Protein AF-A0AAD5UBV1-F1 (afdb_monomer)

Solvent-accessible surface area (backbone atoms only — not comparable to full-atom values): 6079 Å² total; per-residue (Å²): 134,82,80,80,74,79,82,70,72,94,72,82,84,68,99,61,86,53,87,82,49,86,78,90,83,82,67,65,77,41,88,73,95,80,75,63,38,66,81,73,73,52,80,77,82,35,67,40,67,72,55,52,56,58,45,51,78,81,45,74,71,45,78,47,74,52,74,46,64,66,86,92,53,88,62,71,42,83,41,77,47,75,44,74,83,129

Radius of gyration: 15.53 Å; Cα contacts (8 Å, |Δi|>4): 69; chains: 1; bounding box: 28×34×46 Å

Foldseek 3Di:
DDPPPPPDDPDDDDPDDDPPPPDDFDADFDDDDDDDPVVVVRDDTDGDPVRLVVVVVGDDFDKDWDWDDDDPDPDIDTDIDGRDDD

Secondary structure (DSSP, 8-state):
---------SS-S-SS--TT---------B--SS--TTTTT----BPPHHHHHHHHTT--SEEEEEEE--TT-S--EEEEEEEPP-

Sequence (86 aa):
MTEIVDERPLIVGPEIVQNPYPIYLKGLVTKGFGRGSKDLGIPTANLPEVVAAEAQKVLKTGIYYGWASVGDDLQVYPMGTTKFLH

Structure (mmCIF, N/CA/C/O backbone):
data_AF-A0AAD5UBV1-F1
#
_entry.id   AF-A0AAD5UBV1-F1
#
loop_
_atom_site.group_PDB
_atom_site.id
_atom_site.type_symbol
_atom_site.label_atom_id
_atom_site.label_alt_id
_atom_site.label_comp_id
_atom_site.label_asym_id
_atom_site.label_entity_id
_atom_site.label_seq_id
_atom_site.pdbx_PDB_ins_code
_atom_site.Cartn_x
_atom_site.Cartn_y
_atom_site.Cartn_z
_atom_site.occupancy
_atom_site.B_iso_or_equiv
_atom_site.auth_seq_id
_atom_site.auth_comp_id
_atom_site.auth_asym_id
_atom_site.auth_atom_id
_atom_site.pdbx_PDB_model_num
ATOM 1 N N . MET A 1 1 ? 5.055 15.312 -36.859 1.00 45.91 1 MET A N 1
ATOM 2 C CA . MET A 1 1 ? 4.034 14.777 -35.940 1.00 45.91 1 MET A CA 1
ATOM 3 C C . MET A 1 1 ? 4.576 13.450 -35.453 1.00 45.91 1 MET A C 1
ATOM 5 O O . MET A 1 1 ? 4.505 12.474 -36.180 1.00 45.91 1 MET A O 1
ATOM 9 N N . THR A 1 2 ? 5.305 13.462 -34.342 1.00 48.28 2 THR A N 1
ATOM 10 C CA . THR A 1 2 ? 5.916 12.256 -33.773 1.00 48.28 2 THR A CA 1
ATOM 11 C C . THR A 1 2 ? 4.814 11.509 -33.038 1.00 48.28 2 THR A C 1
ATOM 13 O O . THR A 1 2 ? 4.249 12.047 -32.088 1.00 48.28 2 THR A O 1
ATOM 16 N N . GLU A 1 3 ? 4.453 10.321 -33.519 1.00 58.91 3 GLU A N 1
ATOM 17 C CA . GLU A 1 3 ? 3.583 9.421 -32.769 1.00 58.91 3 GLU A CA 1
ATOM 18 C C . GLU A 1 3 ? 4.286 9.091 -31.454 1.00 58.91 3 GLU A C 1
ATOM 20 O O . GLU A 1 3 ? 5.388 8.541 -31.444 1.00 58.91 3 GLU A O 1
ATOM 25 N N . ILE A 1 4 ? 3.689 9.499 -30.336 1.00 62.41 4 ILE A N 1
ATOM 26 C CA . ILE A 1 4 ? 4.128 9.029 -29.028 1.00 62.41 4 ILE A CA 1
ATOM 27 C C . ILE A 1 4 ? 3.652 7.585 -28.942 1.00 62.41 4 ILE A C 1
ATOM 29 O O . ILE A 1 4 ? 2.490 7.324 -28.637 1.00 62.41 4 ILE A O 1
ATOM 33 N N . VAL A 1 5 ? 4.537 6.654 -29.283 1.00 62.34 5 VAL A N 1
ATOM 34 C CA . VAL A 1 5 ? 4.317 5.237 -29.018 1.00 62.34 5 VAL A CA 1
ATOM 35 C C . VAL A 1 5 ? 4.464 5.075 -27.508 1.00 62.34 5 VAL A C 1
ATOM 37 O O . VAL A 1 5 ? 5.543 5.275 -26.954 1.00 62.34 5 VAL A O 1
ATOM 40 N N . ASP A 1 6 ? 3.358 4.822 -26.814 1.00 71.81 6 ASP A N 1
ATOM 41 C CA . ASP A 1 6 ? 3.380 4.529 -25.382 1.00 71.81 6 ASP A CA 1
ATOM 42 C C . ASP A 1 6 ? 3.975 3.123 -25.197 1.00 71.81 6 ASP A C 1
ATOM 44 O O . ASP A 1 6 ? 3.267 2.122 -25.241 1.00 71.81 6 ASP A O 1
ATOM 48 N N . GLU A 1 7 ? 5.302 3.039 -25.064 1.00 86.50 7 GLU A N 1
ATOM 49 C CA . GLU A 1 7 ? 6.068 1.786 -24.930 1.00 86.50 7 GLU A CA 1
ATOM 50 C C . GLU A 1 7 ? 5.875 1.085 -23.569 1.00 86.50 7 GLU A C 1
ATOM 52 O O . GLU A 1 7 ? 6.601 0.144 -23.233 1.00 86.50 7 GLU A O 1
ATOM 57 N N . ARG A 1 8 ? 4.925 1.528 -22.736 1.00 88.69 8 ARG A N 1
ATOM 58 C CA . ARG A 1 8 ? 4.703 0.910 -21.426 1.00 88.69 8 ARG A CA 1
ATOM 59 C C . ARG A 1 8 ? 4.128 -0.501 -21.594 1.00 88.69 8 ARG A C 1
ATOM 61 O O . ARG A 1 8 ? 3.094 -0.669 -22.243 1.00 88.69 8 ARG A O 1
ATOM 68 N N . PRO A 1 9 ? 4.747 -1.524 -20.982 1.00 91.56 9 PRO A N 1
ATOM 69 C CA . PRO A 1 9 ? 4.245 -2.885 -21.078 1.00 91.56 9 PRO A CA 1
ATOM 70 C C . PRO A 1 9 ? 2.875 -3.003 -20.399 1.00 91.56 9 PRO A C 1
ATOM 72 O O . PRO A 1 9 ? 2.644 -2.434 -19.332 1.00 91.56 9 PRO A O 1
ATOM 75 N N . LEU A 1 10 ? 1.977 -3.784 -21.004 1.00 91.88 10 LEU A N 1
ATOM 76 C CA . LEU A 1 10 ? 0.633 -4.036 -20.467 1.00 91.88 10 LEU A CA 1
ATOM 77 C C . LEU A 1 10 ? 0.644 -4.931 -19.218 1.00 91.88 10 LEU A C 1
ATOM 79 O O . LEU A 1 10 ? -0.296 -4.899 -18.428 1.00 91.88 10 LEU A O 1
ATOM 83 N N . ILE A 1 11 ? 1.693 -5.740 -19.051 1.00 93.31 11 ILE A N 1
ATOM 84 C CA . ILE A 1 11 ? 1.876 -6.685 -17.946 1.00 93.31 11 ILE A CA 1
ATOM 85 C C . ILE A 1 11 ? 3.291 -6.506 -17.400 1.00 93.31 11 ILE A C 1
ATOM 87 O O . ILE A 1 11 ? 4.245 -6.348 -18.162 1.00 93.31 11 ILE A O 1
ATOM 91 N N . VAL A 1 12 ? 3.422 -6.522 -16.076 1.00 94.75 12 VAL A N 1
ATOM 92 C CA . VAL A 1 12 ? 4.695 -6.363 -15.367 1.00 94.75 12 VAL A CA 1
ATOM 93 C C . VAL A 1 12 ? 4.852 -7.436 -14.294 1.00 94.75 12 VAL A C 1
ATOM 95 O O . VAL A 1 12 ? 3.866 -7.965 -13.786 1.00 94.75 12 VAL A O 1
ATOM 98 N N . GLY A 1 13 ? 6.101 -7.699 -13.913 1.00 93.19 13 GLY A N 1
ATOM 99 C CA . GLY A 1 13 ? 6.451 -8.682 -12.891 1.00 93.19 13 GLY A CA 1
ATOM 100 C C . GLY A 1 13 ? 6.661 -10.102 -13.443 1.00 93.19 13 GLY A C 1
ATOM 101 O O . GLY A 1 13 ? 6.324 -10.383 -14.591 1.00 93.19 13 GLY A O 1
ATOM 102 N N . PRO A 1 14 ? 7.287 -10.987 -12.651 1.00 95.75 14 PRO A N 1
ATOM 103 C CA . PRO A 1 14 ? 7.475 -12.398 -12.993 1.00 95.75 14 PRO A CA 1
ATOM 104 C C . PRO A 1 14 ? 6.175 -13.212 -12.845 1.00 95.75 14 PRO A C 1
ATOM 106 O O . PRO A 1 14 ? 5.311 -12.858 -12.048 1.00 95.75 14 PRO A O 1
ATOM 109 N N . GLU A 1 15 ? 6.090 -14.357 -13.533 1.00 95.94 15 GLU A N 1
ATOM 110 C CA . GLU A 1 15 ? 4.972 -15.323 -13.421 1.00 95.94 15 GLU A CA 1
ATOM 111 C C . GLU A 1 15 ? 4.771 -15.856 -11.993 1.00 95.94 15 GLU A C 1
ATOM 113 O O . GLU A 1 15 ? 3.658 -16.134 -11.554 1.00 95.94 15 GLU A O 1
ATOM 118 N N . ILE A 1 16 ? 5.870 -15.999 -11.249 1.00 96.50 16 ILE A N 1
ATOM 119 C CA . ILE A 1 16 ? 5.873 -16.467 -9.863 1.00 96.50 16 ILE A CA 1
ATOM 120 C C . ILE A 1 16 ? 6.289 -15.301 -8.980 1.00 96.50 16 ILE A C 1
ATOM 122 O O . ILE A 1 16 ? 7.318 -14.680 -9.237 1.00 96.50 16 ILE A O 1
ATOM 126 N N . VAL A 1 17 ? 5.519 -15.027 -7.926 1.00 95.25 17 VAL A N 1
ATOM 127 C CA . VAL A 1 17 ? 5.805 -13.956 -6.961 1.00 95.25 17 VAL A CA 1
ATOM 128 C C . VAL A 1 17 ? 7.209 -14.126 -6.366 1.00 95.25 17 VAL A C 1
ATOM 130 O O . VAL A 1 17 ? 7.581 -15.212 -5.925 1.00 95.25 17 VAL A O 1
ATOM 133 N N . GLN A 1 18 ? 7.982 -13.038 -6.348 1.00 96.19 18 GLN A N 1
ATOM 134 C CA . GLN A 1 18 ? 9.358 -13.009 -5.848 1.00 96.19 18 GLN A CA 1
ATOM 135 C C . GLN A 1 18 ? 9.513 -12.031 -4.681 1.00 96.19 18 GLN A C 1
ATOM 137 O O . GLN A 1 18 ? 8.801 -11.030 -4.591 1.00 96.19 18 GLN A O 1
ATOM 142 N N . ASN A 1 19 ? 10.504 -12.298 -3.826 1.00 94.00 19 ASN A N 1
ATOM 143 C CA . ASN A 1 19 ? 10.932 -11.417 -2.736 1.00 94.00 19 ASN A CA 1
ATOM 144 C C . ASN A 1 19 ? 11.156 -9.973 -3.258 1.00 94.00 19 ASN A C 1
ATOM 146 O O . ASN A 1 19 ? 11.831 -9.817 -4.278 1.00 94.00 19 ASN A O 1
ATOM 150 N N . PRO A 1 20 ? 10.631 -8.913 -2.607 1.00 93.69 20 PRO A N 1
ATOM 151 C CA . PRO A 1 20 ? 10.024 -8.868 -1.271 1.00 93.69 20 PRO A CA 1
ATOM 152 C C . PRO A 1 20 ? 8.516 -9.121 -1.204 1.00 93.69 20 PRO A C 1
ATOM 154 O O . PRO A 1 20 ? 7.919 -8.954 -0.145 1.00 93.69 20 PRO A O 1
ATOM 157 N N . TYR A 1 21 ? 7.879 -9.489 -2.312 1.00 95.38 21 TYR A N 1
ATOM 158 C CA . TYR A 1 21 ? 6.442 -9.728 -2.342 1.00 95.38 21 TYR A CA 1
ATOM 159 C C . TYR A 1 21 ? 6.104 -11.148 -1.855 1.00 95.38 21 TYR A C 1
ATOM 161 O O . TYR A 1 21 ? 6.894 -12.071 -2.076 1.00 95.38 21 TYR A O 1
ATOM 169 N N . PRO A 1 22 ? 4.924 -11.353 -1.238 1.00 95.56 22 PRO A N 1
ATOM 170 C CA . PRO A 1 22 ? 3.886 -10.359 -0.941 1.00 95.56 22 PRO A CA 1
ATOM 171 C C . PRO A 1 22 ?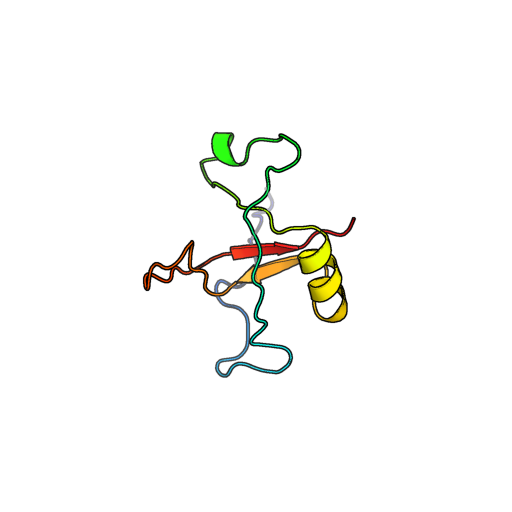 4.224 -9.458 0.258 1.00 95.56 22 PRO A C 1
ATOM 173 O O . PRO A 1 22 ? 4.822 -9.892 1.237 1.00 95.56 22 PRO A O 1
ATOM 176 N N . ILE A 1 23 ? 3.770 -8.203 0.197 1.00 94.75 23 ILE A N 1
ATOM 177 C CA . ILE A 1 23 ? 3.879 -7.241 1.302 1.00 94.75 23 ILE A CA 1
ATOM 178 C C . ILE A 1 23 ? 2.482 -6.992 1.857 1.00 94.75 23 ILE A C 1
ATOM 180 O O . ILE A 1 23 ? 1.583 -6.582 1.124 1.00 94.75 23 ILE A O 1
ATOM 184 N N . TYR A 1 24 ? 2.316 -7.216 3.158 1.00 94.00 24 TYR A N 1
ATOM 185 C CA . TYR A 1 24 ? 1.043 -7.034 3.846 1.00 94.00 24 TYR A CA 1
ATOM 186 C C 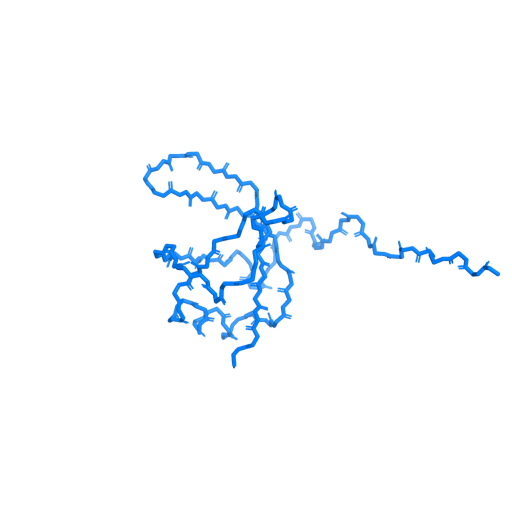. TYR A 1 24 ? 1.033 -5.722 4.624 1.00 94.00 24 TYR A C 1
ATOM 188 O O . TYR A 1 24 ? 1.876 -5.497 5.489 1.00 94.00 24 TYR A O 1
ATOM 196 N N . LEU A 1 25 ? 0.050 -4.871 4.330 1.00 94.00 25 LEU A N 1
ATOM 197 C CA . LEU A 1 25 ? -0.169 -3.593 5.001 1.00 94.00 25 LEU A CA 1
ATOM 198 C C . LEU A 1 25 ? -1.608 -3.540 5.519 1.00 94.00 25 LEU A C 1
ATOM 200 O O . LEU A 1 25 ? -2.540 -3.923 4.813 1.00 94.00 25 LEU A O 1
ATOM 204 N N . LYS A 1 26 ? -1.796 -3.039 6.742 1.00 94.25 26 LYS A N 1
ATOM 205 C CA . LYS A 1 26 ? -3.114 -2.809 7.348 1.00 94.25 26 LYS A CA 1
ATOM 206 C C . LYS A 1 26 ? -3.106 -1.477 8.083 1.00 94.25 26 LYS A C 1
ATOM 208 O O . LYS A 1 26 ? -2.168 -1.177 8.814 1.00 94.25 26 LYS A O 1
ATOM 213 N N . GLY A 1 27 ? -4.162 -0.692 7.916 1.00 93.94 27 GLY A N 1
ATOM 214 C CA . GLY A 1 27 ? -4.321 0.584 8.601 1.00 93.94 27 GLY A CA 1
ATOM 215 C C . GLY A 1 27 ? -5.718 1.157 8.410 1.00 93.94 27 GLY A C 1
ATOM 216 O O . GLY A 1 27 ? -6.431 0.775 7.484 1.00 93.94 27 GLY A O 1
ATOM 217 N N . LEU A 1 28 ? -6.109 2.069 9.300 1.00 94.69 28 LEU A N 1
ATOM 218 C CA . LEU A 1 28 ? -7.352 2.821 9.150 1.00 94.69 28 LEU A CA 1
ATOM 219 C C . LEU A 1 28 ? -7.237 3.772 7.958 1.00 94.69 28 LEU A C 1
A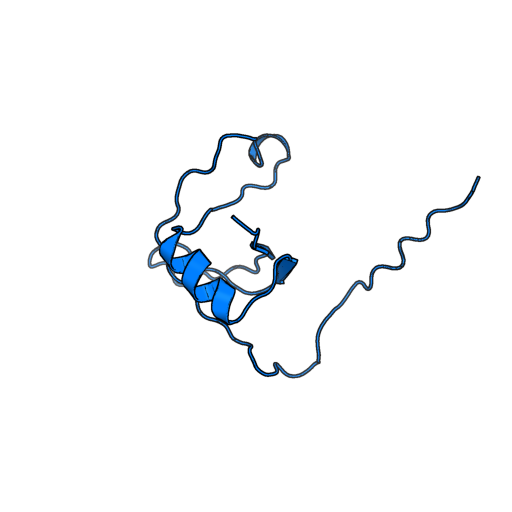TOM 221 O O . LEU A 1 28 ? -6.229 4.463 7.823 1.00 94.69 28 LEU A O 1
ATOM 225 N N . VAL A 1 29 ? -8.276 3.831 7.125 1.00 92.56 29 VAL A N 1
ATOM 226 C CA . VAL A 1 29 ? -8.322 4.775 6.005 1.00 92.56 29 VAL A CA 1
ATOM 227 C C . VAL A 1 29 ? -8.328 6.202 6.549 1.00 92.56 29 VAL A C 1
ATOM 229 O O . VAL A 1 29 ? -9.209 6.579 7.324 1.00 92.56 29 VAL A O 1
ATOM 232 N N . THR A 1 30 ? -7.356 7.007 6.128 1.00 90.81 30 THR A N 1
ATOM 233 C CA . THR A 1 30 ? -7.219 8.408 6.536 1.00 90.81 30 THR A CA 1
ATOM 234 C C . THR A 1 30 ? -7.608 9.363 5.408 1.00 90.81 30 THR A C 1
ATOM 236 O O . THR A 1 30 ? -7.554 9.048 4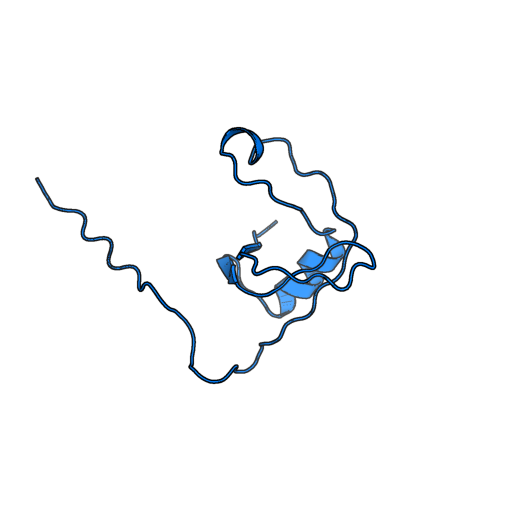.212 1.00 90.81 30 THR A O 1
ATOM 239 N N . LYS A 1 31 ? -8.031 10.573 5.788 1.00 85.38 31 LYS A N 1
ATOM 240 C CA . LYS A 1 31 ? -8.298 11.649 4.827 1.00 85.38 31 LYS A CA 1
ATOM 241 C C . LYS A 1 31 ? -6.977 12.151 4.243 1.00 85.38 31 LYS A C 1
ATOM 243 O O . LYS A 1 31 ? -6.013 12.338 4.974 1.00 85.38 31 LYS A O 1
ATOM 248 N N . GLY A 1 32 ? -6.957 12.372 2.931 1.00 80.44 32 GLY A N 1
ATOM 249 C CA . GLY A 1 32 ? -5.812 12.965 2.237 1.00 80.44 32 GLY A CA 1
ATOM 250 C C . GLY A 1 32 ? -5.826 14.494 2.260 1.00 80.44 32 GLY A C 1
ATOM 251 O O . GLY A 1 32 ? -6.751 15.118 2.777 1.00 80.44 32 GLY A O 1
ATOM 252 N N . PHE A 1 33 ? -4.829 15.096 1.615 1.00 74.62 33 PHE A N 1
ATOM 253 C CA . PHE A 1 33 ? -4.555 16.540 1.630 1.00 74.62 33 PHE A CA 1
ATOM 254 C C . PHE A 1 33 ? -5.417 17.395 0.673 1.00 74.62 33 PHE A C 1
ATOM 256 O O . PHE A 1 33 ? -5.061 18.526 0.360 1.00 74.62 33 PHE A O 1
ATOM 263 N N . GLY A 1 34 ? -6.562 16.887 0.205 1.00 64.12 34 GLY A N 1
ATOM 264 C CA . GLY A 1 34 ? -7.574 17.731 -0.447 1.00 64.12 34 GLY A CA 1
ATOM 265 C C . GLY A 1 34 ? -7.324 18.141 -1.907 1.00 64.12 34 GLY A C 1
ATOM 266 O O . GLY A 1 34 ? -7.797 19.196 -2.316 1.00 64.12 34 GLY A O 1
ATOM 267 N N . ARG A 1 35 ? -6.659 17.317 -2.730 1.00 62.50 35 ARG A N 1
ATOM 268 C CA . ARG A 1 35 ? -6.767 17.409 -4.204 1.00 62.50 35 ARG A CA 1
ATOM 269 C C . ARG A 1 35 ? -7.470 16.166 -4.744 1.00 62.50 35 ARG A C 1
ATOM 271 O O . ARG A 1 35 ? -7.032 15.045 -4.498 1.00 62.50 35 ARG A O 1
ATOM 278 N N . GLY A 1 36 ? -8.627 16.386 -5.365 1.00 54.62 36 GLY A N 1
ATOM 279 C CA . GLY A 1 36 ? -9.685 15.400 -5.546 1.00 54.62 36 GLY A CA 1
ATOM 280 C C . GLY A 1 36 ? -9.366 14.299 -6.550 1.00 54.62 36 GLY A C 1
ATOM 281 O O . GLY A 1 36 ? -9.573 14.451 -7.746 1.00 54.62 36 GLY A O 1
ATOM 282 N N . SER A 1 37 ? -9.010 13.123 -6.042 1.00 57.59 37 SER A N 1
ATOM 283 C CA . SER A 1 37 ? -9.165 11.867 -6.782 1.00 57.59 37 SER A CA 1
ATOM 284 C C . SER A 1 37 ? -10.653 11.547 -7.055 1.00 57.59 37 SER A C 1
ATOM 286 O O . SER A 1 37 ? -10.989 10.896 -8.043 1.00 57.59 37 SER A O 1
ATOM 288 N N . LYS A 1 38 ? -11.567 12.135 -6.261 1.00 55.50 38 LYS A N 1
ATOM 289 C CA . LYS A 1 38 ? -13.016 12.188 -6.531 1.00 55.50 38 LYS A CA 1
ATOM 290 C C . LYS A 1 38 ? -13.381 12.927 -7.822 1.00 55.50 38 LYS A C 1
ATOM 292 O O . LYS A 1 38 ? -14.280 12.467 -8.515 1.00 55.50 38 LYS A O 1
ATOM 297 N N . ASP A 1 39 ? -12.683 14.010 -8.162 1.00 60.47 39 ASP A N 1
ATOM 298 C CA . ASP A 1 39 ? -12.991 14.808 -9.361 1.00 60.47 39 ASP A CA 1
ATOM 299 C C . ASP A 1 39 ? -12.514 14.111 -10.647 1.00 60.47 39 ASP A C 1
ATOM 301 O O . ASP A 1 39 ? -13.028 14.368 -11.731 1.00 60.47 39 ASP A O 1
ATOM 305 N N . LEU A 1 40 ? -11.567 13.175 -10.510 1.00 68.44 40 LEU A N 1
ATOM 306 C CA . LEU A 1 40 ? -11.068 12.311 -11.584 1.00 68.44 40 LEU A CA 1
ATOM 307 C C . LEU A 1 40 ? -11.851 10.990 -11.714 1.00 68.44 40 LEU A C 1
ATOM 309 O O . LEU A 1 40 ? -11.55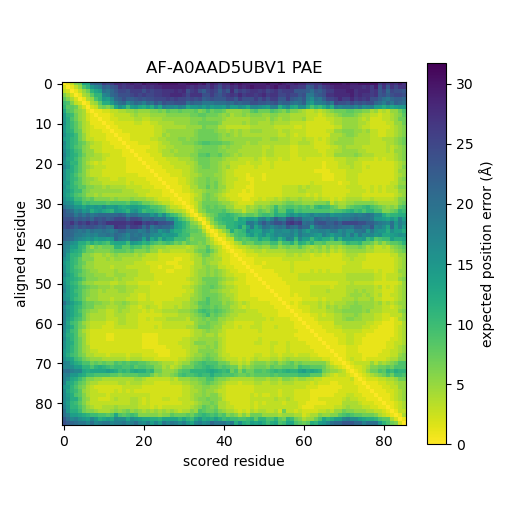2 10.195 -12.599 1.00 68.44 40 LEU A O 1
ATOM 313 N N . GLY A 1 41 ? -12.822 10.725 -10.830 1.00 79.06 41 GLY A N 1
ATOM 314 C CA . GLY A 1 41 ? -13.598 9.478 -10.817 1.00 79.06 41 GLY A CA 1
ATOM 315 C C . GLY A 1 41 ? -12.842 8.247 -10.296 1.00 79.06 41 GLY A C 1
ATOM 316 O O . GLY A 1 41 ? -13.359 7.137 -10.388 1.00 79.06 41 GLY A O 1
ATOM 317 N N . ILE A 1 42 ? -11.645 8.424 -9.727 1.00 83.44 42 ILE A N 1
ATOM 318 C CA . ILE A 1 42 ? -10.788 7.336 -9.233 1.00 83.44 42 ILE A CA 1
ATOM 319 C C . ILE A 1 42 ? -10.574 7.548 -7.730 1.00 83.44 42 ILE A C 1
ATOM 321 O O . ILE A 1 42 ? -9.597 8.182 -7.341 1.00 83.44 42 ILE A O 1
ATOM 325 N N . PRO A 1 43 ? -11.483 7.086 -6.852 1.00 84.50 43 PRO A N 1
ATOM 326 C CA . PRO A 1 43 ? -11.342 7.302 -5.417 1.00 84.50 43 PRO A CA 1
ATOM 327 C C . PRO A 1 43 ? -10.078 6.621 -4.878 1.00 84.50 43 PRO A C 1
ATOM 329 O O . PRO A 1 43 ? -9.821 5.451 -5.153 1.00 84.50 43 PRO A O 1
ATOM 332 N N . THR A 1 44 ? -9.307 7.346 -4.067 1.00 88.44 44 THR A N 1
ATOM 333 C CA . THR A 1 44 ? -8.100 6.829 -3.405 1.00 88.44 44 THR A CA 1
ATOM 334 C C . THR A 1 44 ? -8.268 6.827 -1.886 1.00 88.44 44 THR A C 1
ATOM 336 O O . THR A 1 44 ? -8.842 7.753 -1.309 1.00 88.44 44 THR A O 1
ATOM 339 N N . ALA A 1 45 ? -7.762 5.780 -1.232 1.00 90.69 45 ALA A N 1
ATOM 340 C CA . ALA A 1 45 ? -7.736 5.639 0.221 1.00 90.69 45 ALA A CA 1
ATOM 341 C C . ALA A 1 45 ? -6.295 5.781 0.721 1.00 90.69 45 ALA A C 1
ATOM 343 O O . ALA A 1 45 ? -5.393 5.132 0.194 1.00 90.69 45 ALA A O 1
ATOM 344 N N . ASN A 1 46 ? -6.073 6.617 1.736 1.00 91.75 46 ASN A N 1
ATOM 345 C CA . ASN A 1 46 ? -4.742 6.793 2.314 1.00 91.75 46 ASN A CA 1
ATOM 346 C C . ASN A 1 46 ? -4.568 5.889 3.532 1.00 91.75 46 ASN A C 1
ATOM 348 O O . ASN A 1 46 ? -5.506 5.693 4.307 1.00 91.75 46 ASN A O 1
ATOM 352 N N . LEU A 1 47 ? -3.358 5.361 3.700 1.00 92.44 47 LEU A N 1
ATOM 353 C CA . LEU A 1 47 ? -2.948 4.657 4.911 1.00 92.44 47 LEU A CA 1
ATOM 354 C C . LEU A 1 47 ? -2.330 5.642 5.920 1.00 92.44 47 LEU A C 1
ATOM 356 O O . LEU A 1 47 ? -1.841 6.702 5.519 1.00 92.44 47 LEU A O 1
ATOM 360 N N . PRO A 1 48 ? -2.317 5.309 7.224 1.00 92.50 48 PRO A N 1
ATOM 361 C CA . PRO A 1 48 ? -1.642 6.118 8.231 1.00 92.50 48 PRO A CA 1
ATOM 362 C C . PRO A 1 48 ? -0.142 6.247 7.941 1.00 92.50 48 PRO A C 1
ATOM 364 O O . PRO A 1 48 ? 0.486 5.298 7.468 1.00 92.50 48 PRO A O 1
ATOM 367 N N . GLU A 1 49 ? 0.447 7.389 8.296 1.00 90.12 49 GLU A N 1
ATOM 368 C CA . GLU A 1 49 ? 1.868 7.683 8.058 1.00 90.12 49 GLU A CA 1
ATOM 369 C C . GLU A 1 49 ? 2.799 6.613 8.643 1.00 90.12 49 GLU A C 1
ATOM 371 O 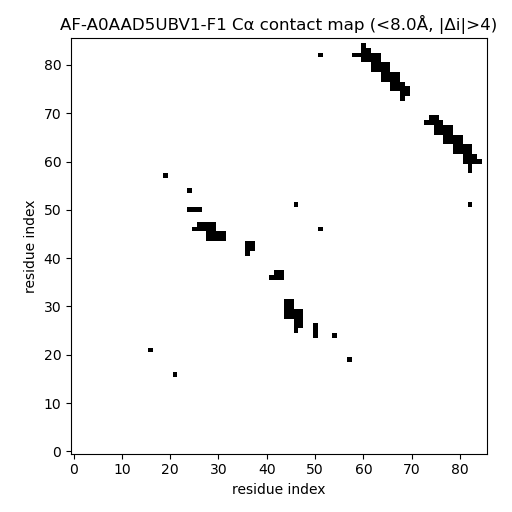O . GLU A 1 49 ? 3.739 6.187 7.981 1.00 90.12 49 GLU A O 1
ATOM 376 N N . VAL A 1 50 ? 2.477 6.089 9.830 1.00 91.62 50 VAL A N 1
ATOM 377 C CA . VAL A 1 50 ? 3.243 5.006 10.469 1.00 91.62 50 VAL A CA 1
ATOM 378 C C . VAL A 1 50 ? 3.309 3.740 9.606 1.00 91.62 50 VAL A C 1
ATOM 380 O O . VAL A 1 50 ? 4.356 3.109 9.518 1.00 91.62 50 VAL A O 1
ATOM 383 N N . VAL A 1 51 ? 2.224 3.392 8.905 1.00 92.44 51 VAL A N 1
ATOM 384 C CA . VAL A 1 51 ? 2.188 2.232 7.998 1.00 92.44 51 VAL A CA 1
ATOM 385 C C . VAL A 1 51 ? 3.000 2.528 6.737 1.00 92.44 51 VAL A C 1
ATOM 387 O O . VAL A 1 51 ? 3.729 1.666 6.247 1.00 92.44 51 VAL A O 1
ATOM 390 N N . ALA A 1 52 ? 2.912 3.758 6.225 1.00 88.06 52 ALA A N 1
ATOM 391 C CA . ALA A 1 52 ? 3.693 4.190 5.071 1.00 88.06 52 ALA A CA 1
ATOM 392 C C . ALA A 1 52 ? 5.205 4.210 5.365 1.00 88.06 52 ALA A C 1
ATOM 394 O O . ALA A 1 52 ? 5.992 3.821 4.503 1.00 88.06 52 ALA A O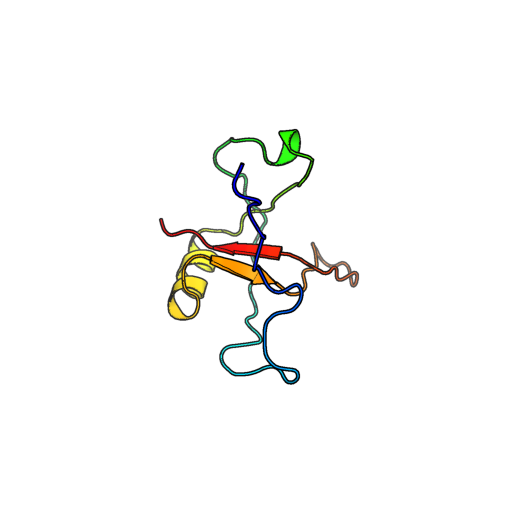 1
ATOM 395 N N . ALA A 1 53 ? 5.613 4.611 6.572 1.00 89.50 53 ALA A N 1
ATOM 396 C CA . ALA A 1 53 ? 7.005 4.607 7.020 1.00 89.50 53 ALA A CA 1
ATOM 397 C C . ALA A 1 53 ? 7.577 3.184 7.140 1.00 89.50 53 ALA A C 1
ATOM 399 O O . ALA A 1 53 ? 8.710 2.935 6.734 1.00 89.50 53 ALA A O 1
ATOM 400 N N . GLU A 1 54 ? 6.791 2.216 7.618 1.00 90.44 54 GLU A N 1
ATOM 401 C CA . GLU A 1 54 ? 7.204 0.807 7.593 1.00 90.44 54 GLU A CA 1
ATOM 402 C C . GLU A 1 54 ? 7.343 0.289 6.157 1.00 90.44 54 GLU A C 1
ATOM 404 O O . GLU A 1 54 ? 8.342 -0.348 5.817 1.00 90.44 54 GLU A O 1
ATOM 409 N N . ALA A 1 55 ? 6.401 0.639 5.276 1.00 89.56 55 ALA A N 1
ATOM 410 C CA . ALA A 1 55 ? 6.472 0.270 3.867 1.00 89.56 55 ALA A CA 1
ATOM 411 C C . ALA A 1 55 ? 7.722 0.846 3.171 1.00 89.56 55 ALA A C 1
ATOM 413 O O . ALA A 1 55 ? 8.302 0.173 2.323 1.00 89.56 55 ALA A O 1
ATOM 414 N N . GLN A 1 56 ? 8.190 2.045 3.548 1.00 89.00 56 GLN A N 1
ATOM 415 C CA . GLN A 1 56 ? 9.403 2.671 2.995 1.00 89.00 56 GLN A CA 1
ATOM 416 C C . GLN A 1 56 ? 10.679 1.846 3.191 1.00 89.00 56 GLN A C 1
ATOM 418 O O . GLN A 1 56 ? 11.609 1.977 2.397 1.00 89.00 56 GLN A O 1
ATOM 423 N N . LYS A 1 57 ? 10.733 0.986 4.215 1.00 90.12 57 LYS A N 1
ATOM 424 C CA . LYS A 1 57 ? 11.897 0.123 4.470 1.00 90.12 57 LYS A CA 1
ATOM 425 C C . LYS A 1 57 ? 12.088 -0.938 3.383 1.00 90.12 57 LYS A C 1
ATOM 427 O O . LYS A 1 57 ? 13.184 -1.468 3.235 1.00 90.12 57 LYS A O 1
ATOM 432 N N . VAL A 1 58 ? 11.026 -1.245 2.636 1.00 90.75 58 VAL A N 1
ATOM 433 C CA . VAL A 1 58 ? 10.988 -2.327 1.641 1.00 90.75 58 VAL A CA 1
ATOM 434 C C . VAL A 1 58 ? 10.623 -1.807 0.246 1.00 90.75 58 VAL A C 1
ATOM 436 O O . VAL A 1 58 ? 11.104 -2.328 -0.759 1.00 90.75 58 VAL A O 1
ATOM 439 N N . LEU A 1 59 ? 9.798 -0.759 0.166 1.00 91.75 59 LEU A N 1
ATOM 440 C CA . LEU A 1 59 ? 9.255 -0.207 -1.071 1.00 91.75 59 LEU A CA 1
ATOM 441 C C . LEU A 1 59 ? 9.845 1.162 -1.413 1.00 91.75 59 LEU A C 1
ATOM 443 O O . LEU A 1 59 ? 9.850 2.103 -0.615 1.00 91.75 59 LEU A O 1
ATOM 447 N N . LYS A 1 60 ? 10.262 1.293 -2.674 1.00 92.62 60 LYS A N 1
ATOM 448 C CA . LYS A 1 60 ? 10.620 2.576 -3.284 1.00 92.62 60 LYS A CA 1
ATOM 449 C C . LYS A 1 60 ? 9.358 3.387 -3.603 1.00 92.62 60 LYS A C 1
ATOM 451 O O . LYS A 1 60 ? 8.238 2.894 -3.566 1.00 92.62 60 LYS A O 1
ATOM 456 N N . THR A 1 61 ? 9.529 4.669 -3.898 1.00 93.38 61 THR A N 1
ATOM 457 C CA . THR A 1 61 ? 8.439 5.503 -4.433 1.00 93.38 61 THR A CA 1
ATOM 458 C C . THR A 1 61 ? 8.014 4.996 -5.804 1.00 93.38 61 THR A C 1
ATOM 460 O O . THR A 1 61 ? 8.872 4.719 -6.639 1.00 93.38 61 THR A O 1
ATOM 463 N N . GLY A 1 62 ? 6.707 4.875 -6.030 1.00 93.81 62 GLY A N 1
ATOM 464 C CA . GLY A 1 62 ? 6.177 4.322 -7.272 1.00 93.81 62 GLY A CA 1
ATOM 465 C C . GLY A 1 62 ? 4.729 3.851 -7.179 1.00 93.81 62 GLY A C 1
ATOM 466 O O . GLY A 1 62 ? 4.048 4.059 -6.172 1.00 93.81 62 GLY A O 1
ATOM 467 N N . ILE A 1 63 ? 4.280 3.219 -8.264 1.00 93.75 63 ILE A N 1
ATOM 468 C CA . ILE A 1 63 ? 2.966 2.585 -8.392 1.00 93.75 63 ILE A CA 1
ATOM 469 C C . ILE A 1 63 ? 3.154 1.074 -8.264 1.00 93.75 63 ILE A C 1
ATOM 471 O O . ILE A 1 63 ? 4.031 0.497 -8.903 1.00 93.75 63 ILE A O 1
ATOM 475 N N . TYR A 1 64 ? 2.315 0.449 -7.451 1.00 95.19 64 TYR A N 1
ATOM 476 C CA . TYR A 1 64 ? 2.290 -0.983 -7.199 1.00 95.19 64 TYR A CA 1
ATOM 477 C C . TYR A 1 64 ? 0.877 -1.520 -7.410 1.00 95.19 64 TYR A C 1
ATOM 479 O O . TYR A 1 64 ? -0.093 -0.762 -7.432 1.00 95.19 64 TYR A O 1
ATOM 487 N N . TYR A 1 65 ? 0.760 -2.835 -7.540 1.00 96.44 65 TYR A N 1
ATOM 488 C CA . TYR A 1 65 ? -0.509 -3.534 -7.691 1.00 96.44 65 TYR A CA 1
ATOM 489 C C . TYR A 1 65 ? -0.609 -4.667 -6.674 1.00 96.44 65 TYR A C 1
ATOM 491 O O . TYR A 1 65 ? 0.396 -5.151 -6.151 1.00 96.44 65 TYR A O 1
ATOM 499 N N . GLY A 1 66 ? -1.834 -5.082 -6.388 1.00 96.12 66 GLY A N 1
ATOM 500 C CA . GLY A 1 66 ? -2.103 -6.186 -5.488 1.00 96.12 66 GLY A CA 1
ATOM 501 C C . GLY A 1 66 ? -3.586 -6.302 -5.190 1.00 96.12 66 GLY A C 1
ATOM 502 O O . GLY A 1 66 ? -4.431 -6.038 -6.045 1.00 96.12 66 GLY A O 1
ATOM 503 N N . TRP A 1 67 ? -3.881 -6.684 -3.955 1.00 96.31 67 TRP A N 1
ATOM 504 C CA . TRP A 1 67 ? -5.230 -6.945 -3.477 1.00 96.31 67 TRP A CA 1
ATOM 505 C C . TRP A 1 67 ? -5.520 -6.125 -2.224 1.00 96.31 67 TRP A C 1
ATOM 507 O O . TRP A 1 67 ? -4.614 -5.850 -1.436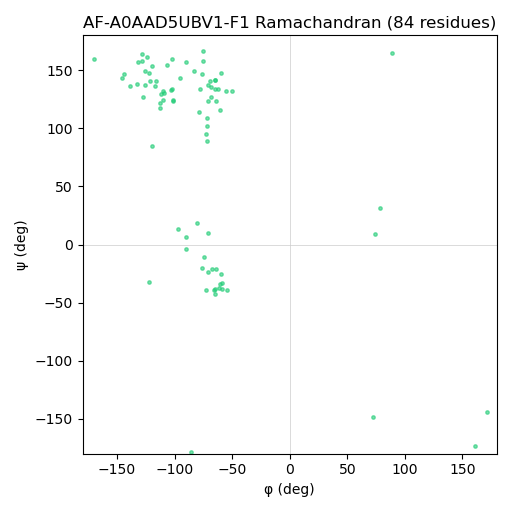 1.00 96.31 67 TRP A O 1
ATOM 517 N N . ALA A 1 68 ? -6.782 -5.755 -2.031 1.00 95.94 68 ALA A N 1
ATOM 518 C CA . ALA A 1 68 ? -7.244 -5.074 -0.830 1.00 95.94 68 ALA A CA 1
ATOM 519 C C . ALA A 1 68 ? -8.653 -5.528 -0.437 1.00 95.94 68 ALA A C 1
ATOM 521 O O . ALA A 1 68 ? -9.492 -5.795 -1.296 1.00 95.94 68 ALA A O 1
ATOM 522 N N . SER A 1 69 ? -8.919 -5.553 0.864 1.00 95.62 69 SER A N 1
ATOM 523 C CA . SER A 1 69 ? -10.262 -5.617 1.444 1.00 95.62 69 SER A CA 1
ATOM 524 C C . SER A 1 69 ? -10.462 -4.437 2.393 1.00 95.62 69 SER A C 1
ATOM 526 O O . SER A 1 69 ? -9.498 -3.787 2.815 1.00 95.62 69 SER A O 1
ATOM 528 N N . VAL A 1 70 ? -11.719 -4.123 2.702 1.00 93.12 70 VAL A N 1
ATOM 529 C CA . VAL A 1 70 ? -12.084 -3.001 3.572 1.00 93.12 70 VAL A CA 1
ATOM 530 C C . VAL A 1 70 ? -12.999 -3.504 4.682 1.00 93.12 70 VAL A C 1
ATOM 532 O O . VAL A 1 70 ? -14.027 -4.116 4.415 1.00 93.12 70 VAL A O 1
ATOM 535 N N . GLY A 1 71 ? -12.637 -3.208 5.932 1.00 90.12 71 GLY A N 1
ATOM 536 C CA . GLY A 1 71 ? -13.374 -3.683 7.104 1.00 90.12 71 GLY A CA 1
ATOM 537 C C . GLY A 1 71 ? -13.179 -5.179 7.347 1.00 90.12 71 GLY A C 1
ATOM 538 O O . GLY A 1 71 ? -12.115 -5.723 7.051 1.00 90.12 71 GLY A O 1
ATOM 539 N N . ASP A 1 72 ? -14.210 -5.814 7.897 1.00 87.50 72 ASP A N 1
ATOM 540 C CA . ASP A 1 72 ? -14.233 -7.252 8.197 1.00 87.50 72 ASP A CA 1
ATOM 541 C C . ASP A 1 72 ? -14.929 -8.071 7.094 1.00 87.50 72 ASP A C 1
ATOM 543 O O . ASP A 1 72 ? -15.268 -9.237 7.295 1.00 87.50 72 ASP A O 1
ATOM 547 N N . ASP A 1 73 ? -15.162 -7.462 5.928 1.00 85.69 73 ASP A N 1
ATOM 548 C CA . ASP A 1 73 ? -15.715 -8.161 4.774 1.00 85.69 73 ASP A CA 1
ATOM 549 C C . ASP A 1 73 ? -14.690 -9.164 4.213 1.00 85.69 73 ASP A C 1
ATOM 551 O O . ASP A 1 73 ? -13.488 -8.893 4.129 1.00 85.69 73 ASP A O 1
ATOM 555 N N . LEU A 1 74 ? -15.185 -10.330 3.801 1.00 88.81 74 LEU A N 1
ATOM 556 C CA . LEU A 1 74 ? -14.413 -11.345 3.090 1.00 88.81 74 LEU A CA 1
ATOM 557 C C . LEU A 1 74 ? -14.162 -10.952 1.629 1.00 88.81 74 LEU A C 1
ATOM 559 O O . LEU A 1 74 ? -13.375 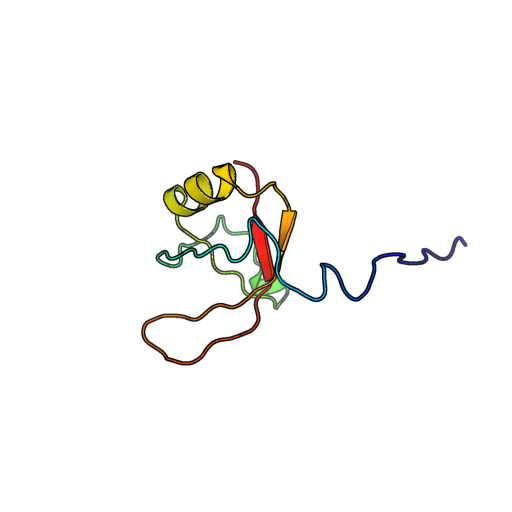-11.608 0.945 1.00 88.81 74 LEU A O 1
ATOM 563 N N . GLN A 1 75 ? -14.826 -9.906 1.134 1.00 95.69 75 GLN A N 1
ATOM 564 C CA . GLN A 1 75 ? -14.658 -9.435 -0.227 1.00 95.69 75 GLN A CA 1
ATOM 565 C C . GLN A 1 75 ? -13.297 -8.755 -0.436 1.00 95.69 75 GLN A C 1
ATOM 567 O O . GLN A 1 75 ? -12.934 -7.778 0.224 1.00 95.69 75 GLN A O 1
ATOM 572 N N . VAL A 1 76 ? -12.551 -9.273 -1.413 1.00 95.56 76 VAL A N 1
ATOM 573 C CA . VAL A 1 76 ? -11.226 -8.791 -1.813 1.00 95.56 76 VAL A CA 1
ATOM 574 C C . VAL A 1 76 ? -11.288 -8.285 -3.253 1.00 95.56 76 VAL A C 1
ATOM 576 O O . VAL A 1 76 ? -11.871 -8.932 -4.123 1.00 95.56 76 VAL A O 1
ATOM 579 N N . TYR A 1 77 ? -10.663 -7.139 -3.512 1.00 95.88 77 TYR A N 1
ATOM 580 C CA . TYR A 1 77 ? -10.645 -6.478 -4.815 1.00 95.88 77 TYR A CA 1
ATOM 581 C C . TYR A 1 77 ? -9.213 -6.283 -5.326 1.00 95.88 77 TYR A C 1
ATOM 583 O O . TYR A 1 77 ? -8.307 -6.049 -4.516 1.00 95.88 77 TYR A O 1
ATOM 591 N N . PRO A 1 78 ? -8.985 -6.338 -6.652 1.00 96.50 78 PRO A N 1
ATOM 592 C CA . PRO A 1 78 ? -7.721 -5.906 -7.231 1.00 96.50 78 PRO A CA 1
ATOM 593 C C . PRO A 1 78 ? -7.548 -4.400 -7.012 1.00 96.50 78 PRO A C 1
ATOM 595 O O . PRO A 1 78 ? -8.508 -3.631 -7.079 1.00 96.50 78 PRO A O 1
ATOM 598 N N . MET A 1 79 ? -6.323 -3.969 -6.732 1.00 95.69 79 MET A N 1
ATOM 599 C CA . MET A 1 79 ? -6.040 -2.597 -6.326 1.00 95.69 79 MET A CA 1
ATOM 600 C C . MET A 1 79 ? -4.685 -2.130 -6.863 1.00 95.69 79 MET A C 1
ATOM 602 O O . MET A 1 79 ? -3.724 -2.898 -6.915 1.00 95.69 79 MET A O 1
ATOM 606 N N . GLY A 1 80 ? -4.620 -0.855 -7.251 1.00 93.25 80 GLY A N 1
ATOM 607 C CA . GLY A 1 80 ? -3.371 -0.135 -7.488 1.00 93.25 80 GLY A CA 1
ATOM 608 C C . GLY A 1 80 ? -3.059 0.791 -6.312 1.00 93.25 80 GLY A C 1
ATOM 609 O O . GLY A 1 80 ? -3.943 1.509 -5.848 1.00 93.25 80 GLY A O 1
ATOM 610 N N . THR A 1 81 ? -1.815 0.794 -5.833 1.00 92.62 81 THR A N 1
ATOM 611 C CA . THR A 1 81 ? -1.361 1.667 -4.742 1.00 92.62 81 THR A CA 1
ATOM 612 C C . THR A 1 81 ? -0.211 2.546 -5.194 1.00 92.62 81 THR A C 1
ATOM 614 O O . THR A 1 81 ? 0.678 2.120 -5.928 1.00 92.62 81 THR A O 1
ATOM 617 N N . THR A 1 82 ? -0.220 3.794 -4.745 1.00 90.38 82 THR A N 1
ATOM 618 C CA . THR A 1 82 ? 0.847 4.755 -5.005 1.00 90.38 82 THR A CA 1
ATOM 619 C C . THR A 1 82 ? 1.557 5.068 -3.702 1.00 90.38 82 THR A C 1
ATOM 621 O O . THR A 1 82 ? 0.940 5.572 -2.763 1.00 90.38 82 THR A O 1
ATOM 624 N N . LYS A 1 83 ? 2.862 4.822 -3.650 1.00 87.50 83 LYS A N 1
ATOM 625 C CA . LYS A 1 83 ? 3.703 5.236 -2.530 1.00 87.50 83 LYS A CA 1
ATOM 626 C C . LYS A 1 83 ? 4.469 6.489 -2.934 1.00 87.50 83 LYS A C 1
ATOM 628 O O . LYS A 1 83 ? 5.224 6.451 -3.903 1.00 87.50 83 LYS A O 1
ATOM 633 N N . PHE A 1 84 ? 4.340 7.558 -2.149 1.00 79.81 84 PHE A N 1
ATOM 634 C CA . PHE A 1 84 ? 5.110 8.800 -2.293 1.00 79.81 84 PHE A CA 1
ATOM 635 C C . PHE A 1 84 ? 6.239 8.894 -1.248 1.00 79.81 84 PHE A C 1
ATOM 637 O O . PHE A 1 84 ? 6.231 8.189 -0.234 1.00 79.81 84 PHE A O 1
ATOM 644 N N . LEU A 1 85 ? 7.248 9.732 -1.505 1.00 62.09 85 LEU A N 1
ATOM 645 C CA . LEU A 1 85 ? 8.130 10.239 -0.445 1.00 62.09 85 LEU A CA 1
ATOM 646 C C . LEU A 1 85 ? 7.374 11.355 0.286 1.00 62.09 85 LEU A C 1
ATOM 648 O O . LEU A 1 85 ? 6.764 12.188 -0.381 1.00 62.09 85 LEU A O 1
ATOM 652 N N . HIS A 1 86 ? 7.394 11.327 1.615 1.00 58.06 86 HIS A N 1
ATOM 653 C CA . HIS A 1 86 ? 7.278 12.551 2.405 1.00 58.06 86 HIS A CA 1
ATOM 654 C C . HIS A 1 86 ? 8.699 12.986 2.750 1.00 58.06 86 HIS A C 1
ATOM 656 O O . HIS A 1 86 ? 9.520 12.069 2.997 1.00 58.06 86 HIS A O 1
#

Organism: NCBI:txid447962

Nearest PDB structures (foldseek):
  3o27-assembly1_B  TM=4.810E-01  e=8.417E+00  Saccharolobus islandicus
  7xi6-assembly1_A  TM=3.260E-01  e=4.387E+00  Saccharolobus solfataricus
  7xi6-assembly1_B  TM=2.514E-01  e=5.334E+00  Saccharolobus solfataricus

Mean predicted aligned error: 6.89 Å

pLDDT: mean 85.98, std 13.11, range [45.91, 96.5]

InterPro domains:
  IPR015865 Riboflavin kinase domain, bacterial/eukaryotic [PF01687] (20-79)
  IPR023465 Riboflavin kinase domain superfamily [G3DSA:2.40.30.30] (1-83)
  IPR023465 Riboflavin kinase domain superfamily [SSF82114] (20-74)
  IPR023468 Riboflavin kinase [PTHR22749] (19-79)